Protein AF-A0A7S7ZCM8-F1 (afdb_monomer_lite)

Secondary structure (DSSP, 8-state):
---TT--TTHHHHHHHHHHHHHHHHHHHHHHH--SHHHHHHHHHHHHHHHHHHHHHHHHHHHHHT-

Structure (mmCIF, N/CA/C/O backbone):
data_AF-A0A7S7ZCM8-F1
#
_entry.id   AF-A0A7S7ZCM8-F1
#
loop_
_atom_site.group_PDB
_atom_site.id
_atom_site.type_symbol
_atom_site.label_atom_id
_atom_site.label_alt_id
_atom_site.label_comp_id
_atom_site.label_asym_id
_atom_site.label_entity_id
_atom_site.label_seq_id
_atom_site.pdbx_PDB_ins_code
_atom_site.Cartn_x
_atom_site.Cartn_y
_atom_site.Cartn_z
_atom_site.occupancy
_atom_site.B_iso_or_equiv
_atom_site.auth_seq_id
_atom_site.auth_comp_id
_atom_site.auth_asym_id
_atom_site.auth_atom_id
_atom_site.pdbx_PDB_model_num
ATOM 1 N N . MET A 1 1 ? 26.229 6.998 4.144 1.00 37.44 1 MET A N 1
ATOM 2 C CA . MET A 1 1 ? 26.312 5.785 3.312 1.00 37.44 1 MET A CA 1
ATOM 3 C C . MET A 1 1 ? 25.546 6.113 2.044 1.00 37.44 1 MET A C 1
ATOM 5 O O . MET A 1 1 ? 24.326 6.095 2.066 1.00 37.44 1 MET A O 1
ATOM 9 N N . ALA A 1 2 ? 26.249 6.634 1.037 1.00 43.25 2 ALA A N 1
ATOM 10 C CA . ALA A 1 2 ? 25.666 6.949 -0.261 1.00 43.25 2 ALA A CA 1
ATOM 11 C C . ALA A 1 2 ? 25.795 5.679 -1.099 1.00 43.25 2 ALA A C 1
ATOM 13 O O . ALA A 1 2 ? 26.903 5.169 -1.258 1.00 43.25 2 ALA A O 1
ATOM 14 N N . PHE A 1 3 ? 24.669 5.117 -1.525 1.00 49.06 3 PHE A N 1
ATOM 15 C CA . PHE A 1 3 ? 24.669 4.016 -2.476 1.00 49.06 3 PHE A CA 1
ATOM 16 C 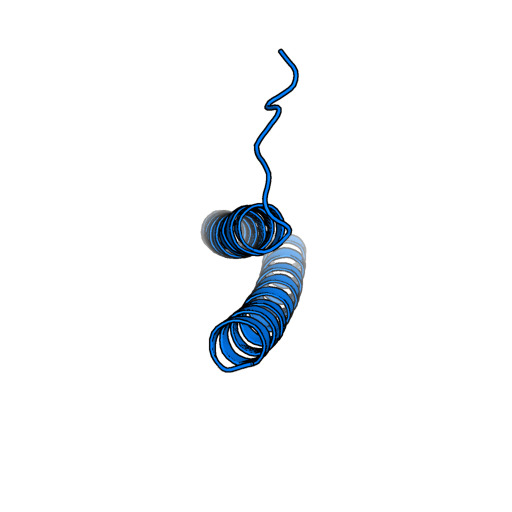C . PHE A 1 3 ? 24.941 4.613 -3.860 1.00 49.06 3 PHE A C 1
ATOM 18 O O . PHE A 1 3 ? 24.031 4.962 -4.606 1.00 49.06 3 PHE A O 1
ATOM 25 N N . ASP A 1 4 ? 26.229 4.799 -4.151 1.00 53.09 4 ASP A N 1
ATOM 26 C CA . ASP A 1 4 ? 26.771 4.946 -5.501 1.00 53.09 4 ASP A CA 1
ATOM 27 C C . ASP A 1 4 ? 26.396 3.686 -6.293 1.00 53.09 4 ASP A C 1
ATOM 29 O O . ASP A 1 4 ? 27.077 2.663 -6.223 1.00 53.09 4 ASP A O 1
ATOM 33 N N . GLY A 1 5 ? 25.250 3.718 -6.971 1.00 50.22 5 GLY A N 1
ATOM 34 C CA . GLY A 1 5 ? 24.768 2.568 -7.733 1.00 50.22 5 GLY A CA 1
ATOM 35 C C . GLY A 1 5 ? 23.275 2.517 -8.017 1.00 50.22 5 GLY A C 1
ATOM 36 O O . GLY A 1 5 ? 22.841 1.523 -8.590 1.00 50.22 5 GLY A O 1
ATOM 37 N N . ASP A 1 6 ? 22.487 3.534 -7.656 1.00 58.50 6 ASP A N 1
ATOM 38 C CA . ASP A 1 6 ? 21.083 3.529 -8.046 1.00 58.50 6 ASP A CA 1
ATOM 39 C C . ASP A 1 6 ? 20.948 3.858 -9.539 1.00 58.50 6 ASP A C 1
ATOM 41 O O . ASP A 1 6 ? 20.988 5.009 -9.984 1.00 58.50 6 ASP A O 1
ATOM 45 N N . THR A 1 7 ? 20.887 2.814 -10.358 1.00 59.97 7 THR A N 1
ATOM 46 C CA . THR A 1 7 ? 20.396 2.971 -11.721 1.00 59.97 7 THR A CA 1
ATOM 47 C C . THR A 1 7 ? 18.964 3.492 -11.643 1.00 59.97 7 THR A C 1
ATOM 49 O O . THR A 1 7 ? 18.202 3.012 -10.821 1.00 59.97 7 THR A O 1
ATOM 52 N N . PRO A 1 8 ? 18.509 4.371 -12.544 1.00 68.12 8 PRO A N 1
ATOM 53 C CA . PRO A 1 8 ? 17.157 4.944 -12.489 1.00 68.12 8 PRO A CA 1
ATOM 54 C C . PRO A 1 8 ? 16.012 3.912 -12.568 1.00 68.12 8 PRO A C 1
ATOM 56 O O . PRO A 1 8 ? 14.846 4.300 -12.564 1.00 68.12 8 PRO A O 1
ATOM 59 N N . MET A 1 9 ? 16.332 2.629 -12.738 1.00 74.38 9 MET A N 1
ATOM 60 C CA . MET A 1 9 ? 15.428 1.493 -12.640 1.00 74.38 9 MET A CA 1
ATOM 61 C C . MET A 1 9 ? 15.260 1.018 -11.186 1.00 74.38 9 MET A C 1
ATOM 63 O O . MET A 1 9 ? 14.125 0.801 -10.778 1.00 74.38 9 MET A O 1
ATOM 67 N N . THR A 1 10 ? 16.334 0.971 -10.389 1.00 84.06 10 THR A N 1
ATOM 68 C CA . THR A 1 10 ? 16.301 0.535 -8.984 1.00 84.06 10 THR A CA 1
ATOM 69 C C . THR A 1 10 ? 15.574 1.538 -8.081 1.00 84.06 10 THR A C 1
ATOM 71 O O . THR A 1 10 ? 14.727 1.111 -7.308 1.00 84.06 10 THR A O 1
ATOM 74 N N . GLU A 1 11 ? 15.713 2.859 -8.269 1.00 87.19 11 GLU A N 1
ATOM 75 C CA . GLU A 1 11 ? 14.890 3.839 -7.523 1.00 87.19 11 GLU A CA 1
ATOM 76 C C . GLU A 1 11 ? 13.392 3.701 -7.835 1.00 87.19 11 GLU A C 1
ATOM 78 O O . GLU A 1 11 ? 12.543 3.934 -6.971 1.00 87.19 11 GLU A O 1
ATOM 83 N N . LEU A 1 12 ? 13.028 3.340 -9.074 1.00 89.44 12 LEU A N 1
ATOM 84 C CA . LEU A 1 12 ? 11.620 3.122 -9.419 1.00 89.44 12 LEU A CA 1
ATOM 85 C C . LEU A 1 12 ? 11.074 1.858 -8.751 1.00 89.44 12 LEU A C 1
ATOM 87 O O . LEU A 1 12 ? 9.936 1.876 -8.280 1.00 89.44 12 LEU A O 1
ATOM 91 N N . GLU A 1 13 ? 11.872 0.792 -8.699 1.00 89.94 13 GLU A N 1
ATOM 92 C CA . GLU A 1 13 ? 11.538 -0.461 -8.017 1.00 89.94 13 GLU A CA 1
ATOM 93 C C . GLU A 1 13 ? 11.432 -0.260 -6.496 1.00 89.94 13 GLU A C 1
ATOM 95 O O . GLU A 1 13 ? 10.414 -0.624 -5.908 1.00 89.94 13 GLU A O 1
ATOM 100 N N . ASP A 1 14 ? 12.383 0.438 -5.874 1.00 93.31 14 ASP A N 1
ATOM 101 C CA . ASP A 1 14 ? 12.351 0.799 -4.449 1.00 93.31 14 ASP A CA 1
ATOM 102 C C . ASP A 1 14 ? 11.114 1.642 -4.108 1.00 93.31 14 ASP A C 1
ATOM 104 O O . ASP A 1 14 ? 10.455 1.480 -3.072 1.00 93.31 14 ASP A O 1
ATOM 108 N N . ARG A 1 15 ? 10.758 2.574 -4.997 1.00 91.69 15 ARG A N 1
ATOM 109 C CA . ARG A 1 15 ? 9.571 3.410 -4.819 1.00 91.69 15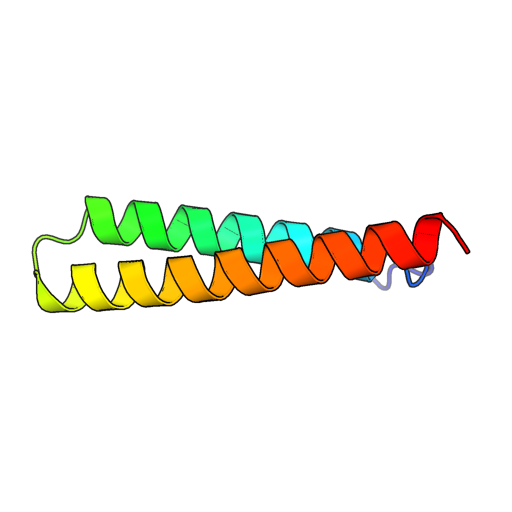 ARG A CA 1
ATOM 110 C C . ARG A 1 15 ? 8.277 2.626 -5.020 1.00 91.69 15 ARG A C 1
ATOM 112 O O . ARG A 1 15 ? 7.298 2.916 -4.329 1.00 91.69 15 ARG A O 1
ATOM 119 N N . LEU A 1 16 ? 8.263 1.648 -5.925 1.00 95.25 16 LEU A N 1
ATOM 120 C CA . LEU A 1 16 ? 7.155 0.709 -6.076 1.00 95.25 16 LEU A CA 1
ATOM 121 C C . LEU A 1 16 ? 6.966 -0.119 -4.799 1.00 95.25 16 LEU A C 1
ATOM 123 O O . LEU A 1 16 ? 5.856 -0.139 -4.267 1.00 95.25 16 LEU A O 1
ATOM 127 N N . GLU A 1 17 ? 8.034 -0.723 -4.271 1.00 95.12 17 GLU A N 1
ATOM 128 C CA . GLU A 1 17 ? 7.993 -1.505 -3.027 1.00 95.12 17 GLU A CA 1
ATOM 129 C C . GLU A 1 17 ? 7.442 -0.665 -1.864 1.00 95.12 17 GLU A C 1
ATOM 131 O O . GLU A 1 17 ? 6.598 -1.115 -1.081 1.00 95.12 17 GLU A O 1
ATOM 136 N N . ARG A 1 18 ? 7.836 0.613 -1.794 1.00 95.88 18 ARG A N 1
ATOM 137 C CA . ARG A 1 18 ? 7.297 1.551 -0.804 1.00 95.88 18 ARG A CA 1
ATOM 138 C C . ARG A 1 18 ? 5.788 1.756 -0.952 1.00 95.88 18 ARG A C 1
ATOM 140 O O . ARG A 1 18 ? 5.085 1.769 0.056 1.00 95.88 18 ARG A O 1
ATOM 147 N N . PHE A 1 19 ? 5.266 1.923 -2.169 1.00 96.31 19 PHE A N 1
ATOM 148 C CA . PHE A 1 19 ? 3.819 2.068 -2.380 1.00 96.31 19 PHE A CA 1
ATOM 149 C C . PHE A 1 19 ? 3.045 0.789 -2.053 1.00 96.31 19 PHE A C 1
ATOM 151 O O . PHE A 1 19 ? 1.958 0.862 -1.476 1.00 96.31 19 PHE A O 1
ATOM 158 N N . GLU A 1 20 ? 3.601 -0.378 -2.373 1.00 96.31 20 GLU A N 1
ATOM 159 C CA . GLU A 1 20 ? 3.012 -1.671 -2.014 1.00 96.31 20 GLU A CA 1
ATOM 160 C C . GLU A 1 20 ? 2.954 -1.851 -0.492 1.00 96.31 20 GLU A C 1
ATOM 162 O O . GLU A 1 20 ? 1.904 -2.204 0.052 1.00 96.31 20 GLU A O 1
ATOM 167 N N . THR A 1 21 ? 4.038 -1.505 0.205 1.00 97.38 21 THR A N 1
ATOM 168 C CA . THR A 1 21 ? 4.112 -1.530 1.671 1.00 97.38 21 THR A CA 1
ATOM 169 C C . THR A 1 21 ? 3.086 -0.584 2.294 1.00 97.38 21 THR A C 1
ATOM 171 O O . THR A 1 21 ? 2.285 -1.007 3.126 1.00 97.38 21 THR A O 1
ATOM 174 N N . LEU A 1 22 ? 3.024 0.672 1.837 1.00 96.88 22 LEU A N 1
ATOM 175 C CA . LEU A 1 22 ? 2.046 1.656 2.319 1.00 96.88 22 LEU A CA 1
ATOM 176 C C . LEU A 1 22 ? 0.599 1.211 2.072 1.00 96.88 22 LEU A C 1
ATOM 178 O O . LEU A 1 22 ? -0.273 1.449 2.909 1.00 96.88 22 LEU A O 1
ATOM 182 N N . THR A 1 23 ? 0.335 0.536 0.950 1.00 97.69 23 THR A N 1
ATOM 183 C CA . THR A 1 23 ? -0.979 -0.055 0.662 1.00 97.69 23 THR A CA 1
ATOM 184 C C . THR A 1 23 ? -1.329 -1.118 1.705 1.00 97.69 23 THR A C 1
ATOM 186 O O . THR A 1 23 ? -2.402 -1.054 2.309 1.00 97.69 23 THR A O 1
ATOM 189 N N . ALA A 1 24 ? -0.416 -2.059 1.967 1.00 97.19 24 ALA A N 1
ATOM 190 C CA . ALA A 1 24 ? -0.621 -3.130 2.942 1.00 97.19 24 ALA A CA 1
ATOM 191 C C . ALA A 1 24 ? -0.797 -2.594 4.374 1.00 97.19 24 ALA A C 1
ATOM 193 O O . ALA A 1 24 ? -1.669 -3.061 5.112 1.00 97.19 24 ALA A O 1
ATOM 194 N N . GLU A 1 25 ? -0.023 -1.576 4.755 1.00 97.56 25 GLU A N 1
ATOM 195 C CA . GLU A 1 25 ? -0.164 -0.888 6.040 1.00 97.56 25 GLU A CA 1
ATOM 196 C C . GLU A 1 25 ? -1.531 -0.209 6.168 1.00 97.56 25 GLU A C 1
ATOM 198 O O . GLU A 1 25 ? -2.216 -0.388 7.176 1.00 97.56 25 GLU A O 1
ATOM 203 N N . CYS A 1 26 ? -1.979 0.514 5.136 1.00 97.69 26 CYS A N 1
ATOM 204 C CA . CYS A 1 26 ? -3.297 1.149 5.129 1.00 97.69 26 CYS A CA 1
ATOM 205 C C . CYS A 1 26 ? -4.427 0.119 5.268 1.00 97.69 26 CYS A C 1
ATOM 207 O O . CYS A 1 26 ? -5.355 0.318 6.055 1.00 97.69 26 CYS A O 1
ATOM 209 N N . GLU A 1 27 ? -4.340 -1.011 4.563 1.00 96.12 27 GLU A N 1
ATOM 210 C CA . GLU A 1 27 ? -5.313 -2.101 4.681 1.00 96.12 27 GLU A CA 1
ATOM 211 C C . GLU A 1 27 ? -5.317 -2.733 6.079 1.00 96.12 27 GLU A C 1
ATOM 213 O O . GLU A 1 27 ? -6.385 -3.051 6.613 1.00 96.12 27 GLU A O 1
ATOM 218 N N . LEU A 1 28 ? -4.146 -2.905 6.698 1.00 97.62 28 LEU A N 1
ATOM 219 C CA . LEU A 1 28 ? -4.033 -3.412 8.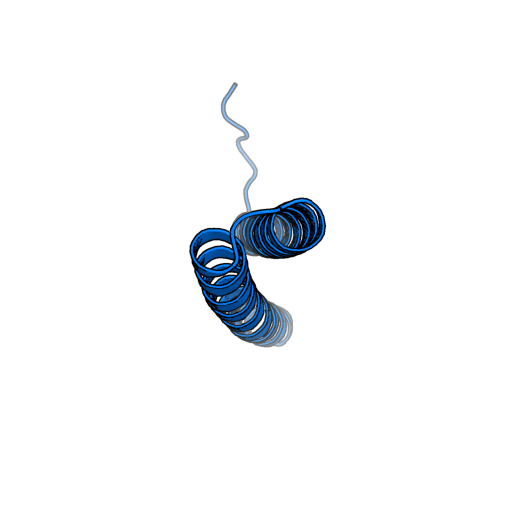063 1.00 97.62 28 LEU A CA 1
ATOM 220 C C . LEU A 1 28 ? -4.655 -2.437 9.068 1.00 97.62 28 LEU A C 1
ATOM 222 O O . LEU A 1 28 ? -5.460 -2.849 9.905 1.00 97.62 28 LEU A O 1
ATOM 226 N N . ILE A 1 29 ? -4.344 -1.145 8.959 1.00 96.56 29 ILE A N 1
ATOM 227 C CA . ILE A 1 29 ? -4.911 -0.122 9.841 1.00 96.56 29 ILE A CA 1
ATOM 228 C C . ILE A 1 29 ? -6.431 -0.058 9.669 1.00 96.56 29 ILE A C 1
ATOM 230 O O . ILE A 1 29 ? -7.154 -0.037 10.663 1.00 96.56 29 ILE A O 1
ATOM 234 N N . ALA A 1 30 ? -6.945 -0.107 8.437 1.00 95.94 30 ALA A N 1
ATOM 235 C CA . ALA A 1 30 ? -8.383 -0.134 8.179 1.00 95.94 30 ALA A CA 1
ATOM 236 C C . ALA A 1 30 ? -9.074 -1.356 8.814 1.00 95.94 30 ALA A C 1
ATOM 238 O O . ALA A 1 30 ? -10.180 -1.233 9.350 1.00 95.94 30 ALA A O 1
ATOM 239 N N . LYS A 1 31 ? -8.431 -2.532 8.798 1.00 95.69 31 LYS A N 1
ATOM 240 C CA . LYS A 1 31 ? -8.945 -3.742 9.464 1.00 95.69 31 LYS A CA 1
ATOM 241 C C . LYS A 1 31 ? -8.997 -3.568 10.982 1.00 95.69 31 LYS A C 1
ATOM 243 O O . LYS A 1 31 ? -10.017 -3.897 11.585 1.00 95.69 31 LYS A O 1
ATOM 248 N N . LEU A 1 32 ? -7.940 -3.012 11.57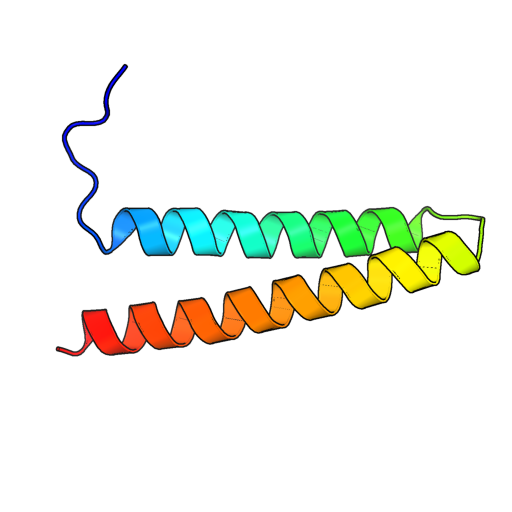5 1.00 97.19 32 LEU A N 1
ATOM 249 C CA . LEU A 1 32 ? -7.804 -2.825 13.024 1.00 97.19 32 LEU A CA 1
ATOM 250 C C . LEU A 1 32 ? -8.588 -1.622 13.573 1.00 97.19 32 LEU A C 1
ATOM 252 O O . LEU A 1 32 ? -8.862 -1.563 14.771 1.00 97.19 32 LEU A O 1
ATOM 256 N N . ALA A 1 33 ? -8.959 -0.664 12.723 1.00 96.12 33 ALA A N 1
ATOM 257 C CA . ALA A 1 33 ? -9.700 0.519 13.130 1.00 96.12 33 ALA A CA 1
ATOM 258 C C . ALA A 1 33 ? -11.098 0.154 13.657 1.00 96.12 33 ALA A C 1
ATOM 260 O O . ALA A 1 33 ? -11.918 -0.444 12.957 1.00 96.12 33 ALA A O 1
ATOM 261 N N . THR A 1 34 ? -11.378 0.564 14.894 1.00 94.88 34 THR A N 1
ATOM 262 C CA . THR A 1 34 ? -12.709 0.487 15.518 1.00 94.88 34 THR A CA 1
ATOM 263 C C . THR A 1 34 ? -13.596 1.677 15.143 1.00 94.88 34 THR A C 1
ATOM 265 O O . THR A 1 34 ? -14.818 1.564 15.154 1.00 94.88 34 THR A O 1
ATOM 268 N N . ASP A 1 35 ? -12.982 2.802 14.776 1.00 96.50 35 ASP A N 1
ATOM 269 C CA . ASP A 1 35 ? -13.646 4.005 14.279 1.00 96.50 35 ASP A CA 1
ATOM 270 C C . ASP A 1 35 ? -13.905 3.885 12.767 1.00 96.50 35 ASP A C 1
ATOM 272 O O . ASP A 1 35 ? -12.977 3.675 11.976 1.00 96.50 35 ASP A O 1
ATOM 276 N N . SER A 1 36 ? -15.171 4.014 12.362 1.00 92.44 36 SER A N 1
ATOM 277 C CA . SER A 1 36 ? -15.593 3.869 10.965 1.00 92.44 36 SER A CA 1
ATOM 278 C C . SER A 1 36 ? -15.054 4.970 10.050 1.00 92.44 36 SER A C 1
ATOM 280 O O . SER A 1 36 ? -14.715 4.680 8.905 1.00 92.44 36 SER A O 1
ATOM 282 N N . THR A 1 37 ? -14.904 6.199 10.549 1.00 95.25 37 THR A N 1
ATOM 283 C CA . THR A 1 37 ? -14.349 7.322 9.781 1.00 95.25 37 THR A CA 1
ATOM 284 C C . THR A 1 37 ? -12.869 7.088 9.503 1.00 95.25 37 THR A C 1
ATOM 286 O O . THR A 1 37 ? -12.418 7.210 8.365 1.00 95.25 37 THR A O 1
ATOM 289 N N . LYS A 1 38 ? -12.101 6.684 10.524 1.00 92.44 38 LYS A N 1
ATOM 290 C CA . LYS A 1 38 ? -10.684 6.331 10.351 1.00 92.44 38 LYS A CA 1
ATOM 291 C C . LYS A 1 38 ? -10.530 5.169 9.379 1.00 92.44 38 LYS A C 1
ATOM 293 O O . LYS A 1 38 ? -9.698 5.250 8.480 1.00 92.44 38 LYS A O 1
ATOM 298 N N . ARG A 1 39 ? -11.351 4.121 9.516 1.00 96.56 39 ARG A N 1
ATOM 299 C CA . ARG A 1 39 ? -11.358 2.989 8.579 1.00 96.56 39 ARG A CA 1
ATOM 300 C C . ARG A 1 39 ? -11.540 3.462 7.137 1.00 96.56 39 ARG A C 1
ATOM 302 O O . ARG A 1 39 ? -10.762 3.063 6.278 1.00 96.56 39 ARG A O 1
ATOM 309 N N . GLU A 1 40 ? -12.528 4.312 6.872 1.00 96.75 40 GLU A N 1
ATOM 310 C CA . GLU A 1 40 ? -12.804 4.804 5.519 1.00 96.75 40 GLU A CA 1
ATOM 311 C C . GLU A 1 40 ? -11.645 5.632 4.944 1.00 96.75 40 GLU A C 1
ATOM 313 O O . GLU A 1 40 ? -11.292 5.467 3.775 1.00 96.75 40 GLU A O 1
ATOM 318 N N . VAL A 1 41 ? -11.003 6.471 5.764 1.00 97.06 41 VAL A N 1
ATOM 319 C CA . VAL A 1 41 ? -9.820 7.244 5.352 1.00 97.06 41 VAL A CA 1
ATOM 320 C C . VAL A 1 41 ? -8.680 6.322 4.922 1.00 97.06 41 VAL A C 1
ATOM 322 O O . VAL A 1 41 ? -8.136 6.504 3.835 1.00 97.06 41 VAL A O 1
ATOM 325 N N . TYR A 1 42 ? -8.345 5.310 5.727 1.00 97.31 42 TYR A N 1
ATOM 326 C CA . TYR A 1 42 ? -7.265 4.380 5.388 1.00 97.31 42 TYR A CA 1
ATOM 327 C C . TYR A 1 42 ? -7.599 3.495 4.182 1.00 97.31 42 TYR A C 1
ATOM 329 O O . TYR A 1 42 ? -6.707 3.196 3.396 1.00 97.31 42 TYR A O 1
ATOM 337 N N . LEU A 1 43 ? -8.870 3.136 3.972 1.00 96.81 43 LEU A N 1
ATOM 338 C CA . LEU A 1 43 ? -9.286 2.431 2.754 1.00 96.81 43 LEU A CA 1
ATOM 339 C C . LEU A 1 43 ? -9.075 3.288 1.502 1.00 96.81 43 LEU A C 1
ATOM 341 O O . LEU A 1 43 ? -8.503 2.813 0.524 1.00 96.81 43 LEU A O 1
ATOM 345 N N . ARG A 1 44 ? -9.492 4.560 1.536 1.00 97.56 44 ARG A N 1
ATOM 346 C CA . ARG A 1 44 ? -9.283 5.490 0.414 1.00 97.56 44 ARG A CA 1
ATOM 347 C C . ARG A 1 44 ? -7.802 5.734 0.150 1.00 97.56 44 ARG A C 1
ATOM 349 O O . ARG A 1 44 ? -7.388 5.763 -1.004 1.00 97.56 44 ARG A O 1
ATOM 356 N N . LEU A 1 45 ? -7.012 5.886 1.208 1.00 97.19 45 LEU A N 1
ATOM 357 C CA . LEU A 1 45 ? -5.574 6.102 1.097 1.00 97.19 45 LEU A CA 1
ATOM 358 C C . LEU A 1 45 ? -4.854 4.869 0.526 1.00 97.19 45 LEU A C 1
ATOM 360 O O . LEU A 1 45 ? -4.021 5.003 -0.367 1.00 97.19 45 LEU A O 1
ATOM 364 N N . GLY A 1 46 ? -5.221 3.666 0.978 1.00 97.38 46 GLY A N 1
ATOM 365 C CA . GLY A 1 46 ? -4.704 2.415 0.424 1.00 97.38 46 GLY A CA 1
ATOM 366 C C . GLY A 1 46 ? -5.027 2.260 -1.063 1.00 97.38 46 GLY A C 1
ATOM 367 O O . GLY A 1 46 ? -4.161 1.862 -1.837 1.00 97.38 46 GLY A O 1
ATOM 368 N N . GLU A 1 47 ? -6.230 2.651 -1.492 1.00 97.50 47 GLU A N 1
ATOM 369 C CA . GLU A 1 47 ? -6.594 2.639 -2.914 1.00 97.50 47 GLU A CA 1
ATOM 370 C C . GLU A 1 47 ? -5.706 3.574 -3.747 1.00 97.50 47 GLU A C 1
ATOM 372 O O . GLU A 1 47 ? -5.223 3.189 -4.811 1.00 97.50 47 GLU A O 1
ATOM 377 N N . GLN A 1 48 ? -5.427 4.780 -3.244 1.00 97.62 48 GLN A N 1
ATOM 378 C CA . GLN A 1 48 ? -4.542 5.731 -3.921 1.00 97.62 48 GLN A CA 1
ATOM 379 C C . GLN A 1 48 ? -3.119 5.182 -4.065 1.00 97.62 48 GLN A C 1
ATOM 381 O O . GLN A 1 48 ? -2.531 5.273 -5.144 1.00 97.62 48 GLN A O 1
ATOM 386 N N . TYR A 1 49 ? -2.565 4.571 -3.012 1.00 97.00 49 TYR A N 1
ATOM 387 C CA . TYR A 1 49 ? -1.248 3.936 -3.096 1.00 97.00 49 TYR A CA 1
ATOM 388 C C . TYR A 1 49 ? -1.236 2.744 -4.052 1.00 97.00 49 TYR A C 1
ATOM 390 O O . TYR A 1 49 ? -0.266 2.572 -4.793 1.00 97.00 49 TYR A O 1
ATOM 398 N N . ARG A 1 50 ? -2.328 1.975 -4.119 1.00 95.50 50 ARG A N 1
ATOM 399 C CA . ARG A 1 50 ? -2.463 0.879 -5.081 1.00 95.50 50 ARG A CA 1
ATOM 400 C C . ARG A 1 50 ? -2.451 1.385 -6.521 1.00 95.50 50 ARG A C 1
ATOM 402 O O . ARG A 1 50 ? -1.762 0.794 -7.350 1.00 95.50 50 ARG A O 1
ATOM 409 N N . GLN A 1 51 ? -3.165 2.472 -6.820 1.00 97.31 51 GLN A N 1
ATOM 410 C CA . GLN A 1 51 ? -3.125 3.092 -8.149 1.00 97.31 51 GLN A CA 1
ATOM 411 C C . GLN A 1 51 ? -1.713 3.575 -8.494 1.00 97.31 51 GLN A C 1
ATOM 413 O O . GLN A 1 51 ? -1.198 3.224 -9.552 1.00 97.31 51 GLN A O 1
ATOM 418 N N . LEU A 1 52 ? -1.040 4.268 -7.570 1.00 95.94 52 LEU A N 1
ATOM 419 C CA . LEU A 1 52 ? 0.343 4.711 -7.774 1.00 95.94 52 LEU A CA 1
ATOM 420 C C . LEU A 1 52 ? 1.308 3.542 -8.019 1.00 95.94 52 LEU A C 1
ATOM 422 O 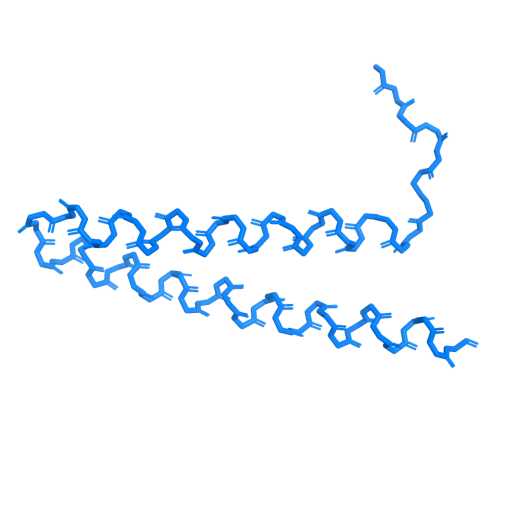O . LEU A 1 52 ? 2.197 3.652 -8.860 1.00 95.94 52 LEU A O 1
ATOM 426 N N . ALA A 1 53 ? 1.130 2.412 -7.329 1.00 95.81 53 ALA A N 1
ATOM 427 C CA . ALA A 1 53 ? 1.919 1.205 -7.564 1.00 95.81 53 ALA A CA 1
ATOM 428 C C . ALA A 1 53 ? 1.657 0.607 -8.959 1.00 95.81 53 ALA A C 1
ATOM 430 O O . ALA A 1 53 ? 2.589 0.173 -9.632 1.00 95.81 53 ALA A O 1
ATOM 431 N N . VAL A 1 54 ? 0.404 0.593 -9.424 1.00 96.38 54 VAL A N 1
ATOM 432 C CA . VAL A 1 54 ? 0.063 0.133 -10.782 1.00 96.38 54 VAL A CA 1
ATOM 433 C C . VAL A 1 54 ? 0.713 1.023 -11.839 1.00 96.38 54 VAL A C 1
ATOM 435 O O . VAL A 1 54 ? 1.379 0.500 -12.733 1.00 96.38 54 VAL A O 1
ATOM 438 N N . ASP A 1 55 ? 0.585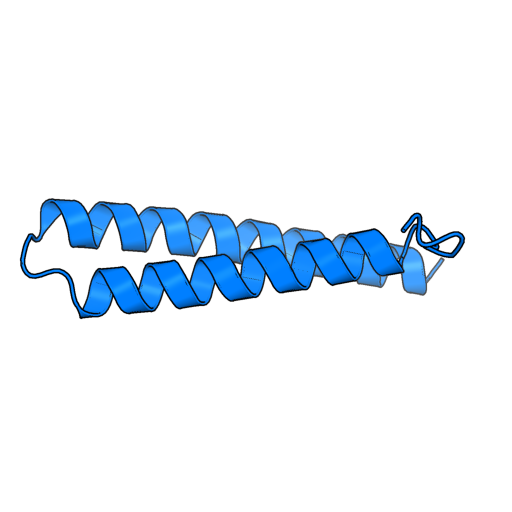 2.341 -11.706 1.00 95.00 55 ASP A N 1
ATOM 439 C CA . ASP A 1 55 ? 1.185 3.301 -12.634 1.00 95.00 55 ASP A CA 1
ATOM 440 C C . ASP A 1 55 ? 2.715 3.160 -12.649 1.00 95.00 55 ASP A C 1
ATOM 442 O O . ASP A 1 55 ? 3.342 3.129 -13.710 1.00 95.00 55 ASP A O 1
ATOM 446 N N . MET A 1 56 ? 3.331 2.981 -11.475 1.00 93.69 56 MET A N 1
ATOM 447 C CA . MET A 1 56 ? 4.776 2.777 -11.364 1.00 93.69 56 MET A CA 1
ATOM 448 C C . MET A 1 56 ? 5.229 1.484 -12.052 1.00 93.69 56 MET A C 1
ATOM 450 O O . MET A 1 56 ? 6.206 1.504 -12.802 1.00 93.69 56 MET A O 1
ATOM 454 N N . ARG A 1 57 ? 4.496 0.373 -11.883 1.00 93.25 57 ARG A N 1
ATOM 455 C CA . ARG A 1 57 ? 4.785 -0.884 -12.601 1.00 93.25 57 ARG A CA 1
ATOM 456 C C . ARG A 1 57 ? 4.729 -0.700 -14.116 1.00 93.25 57 ARG A C 1
ATOM 458 O O . ARG A 1 57 ? 5.567 -1.257 -14.820 1.00 93.25 57 ARG A O 1
ATOM 465 N N . GLN A 1 58 ? 3.785 0.092 -14.624 1.00 94.44 58 GLN A N 1
ATOM 466 C CA . GLN A 1 58 ? 3.696 0.391 -16.057 1.00 94.44 58 GLN A CA 1
ATOM 467 C C . GLN A 1 58 ? 4.901 1.199 -16.552 1.00 94.44 58 GLN A C 1
ATOM 469 O O . GLN A 1 58 ? 5.439 0.906 -17.622 1.00 94.44 58 GLN A O 1
ATOM 474 N N . VAL A 1 59 ? 5.364 2.181 -15.771 1.00 92.00 59 VAL A N 1
ATOM 475 C CA . VAL A 1 59 ? 6.567 2.965 -16.096 1.00 92.00 59 VAL A CA 1
ATOM 476 C C . VAL A 1 59 ? 7.813 2.081 -16.109 1.00 92.00 59 VAL A C 1
ATOM 478 O O . VAL A 1 59 ? 8.586 2.148 -17.065 1.00 92.00 59 VAL A O 1
ATOM 481 N N . ILE A 1 60 ? 7.991 1.228 -15.094 1.00 90.81 60 ILE A N 1
ATOM 482 C CA . ILE A 1 60 ? 9.110 0.276 -15.018 1.00 90.81 60 ILE A CA 1
ATOM 483 C C . ILE A 1 60 ? 9.085 -0.667 -16.224 1.00 90.81 60 ILE A C 1
ATOM 485 O O . ILE A 1 60 ? 10.093 -0.798 -16.913 1.00 90.81 60 ILE A O 1
ATOM 489 N N . ALA A 1 61 ? 7.928 -1.257 -16.541 1.00 91.31 61 ALA A N 1
ATOM 490 C CA . ALA A 1 61 ? 7.781 -2.156 -17.685 1.00 91.31 61 ALA A CA 1
ATOM 491 C C . ALA A 1 61 ? 8.089 -1.460 -19.020 1.00 91.31 61 ALA A C 1
ATOM 493 O O . ALA A 1 61 ? 8.766 -2.029 -19.873 1.00 91.31 61 ALA A O 1
ATOM 494 N N . THR A 1 62 ? 7.640 -0.213 -19.187 1.00 91.75 62 THR A N 1
ATOM 495 C CA . THR A 1 62 ? 7.924 0.584 -20.391 1.00 91.75 62 THR A CA 1
ATOM 496 C C . THR A 1 62 ? 9.417 0.876 -20.524 1.00 91.75 62 THR A C 1
ATOM 498 O O . THR A 1 62 ? 9.961 0.776 -21.619 1.00 91.75 62 THR A O 1
ATOM 501 N N . ARG A 1 63 ? 10.095 1.207 -19.417 1.00 84.94 63 ARG A N 1
ATOM 502 C CA . ARG A 1 63 ? 11.544 1.458 -19.398 1.00 84.94 63 ARG A CA 1
ATOM 503 C C . ARG A 1 63 ? 12.376 0.200 -19.625 1.00 84.94 63 ARG A C 1
ATOM 505 O O . ARG A 1 63 ? 13.408 0.295 -20.265 1.00 84.94 63 ARG A O 1
ATOM 512 N N . ALA A 1 64 ? 11.937 -0.951 -19.121 1.00 81.19 64 ALA A N 1
ATOM 513 C CA . ALA A 1 64 ? 12.625 -2.224 -19.324 1.00 81.19 64 ALA A CA 1
ATOM 514 C C . ALA A 1 64 ? 12.502 -2.752 -20.767 1.00 81.19 64 ALA A C 1
ATOM 516 O O . ALA A 1 64 ? 13.318 -3.565 -21.195 1.00 81.19 64 ALA A O 1
ATOM 517 N N . ALA A 1 65 ? 11.472 -2.322 -21.504 1.00 75.94 65 ALA A N 1
ATOM 518 C CA . ALA A 1 65 ? 11.227 -2.717 -22.890 1.00 75.94 65 ALA A CA 1
ATOM 519 C C . ALA A 1 65 ? 11.855 -1.773 -23.938 1.00 75.94 65 ALA A C 1
ATOM 521 O O . ALA A 1 65 ? 11.764 -2.071 -25.131 1.00 75.94 65 ALA A O 1
ATOM 522 N N . ALA A 1 66 ? 12.431 -0.643 -23.510 1.00 64.25 66 ALA A N 1
ATOM 523 C CA . ALA A 1 66 ? 13.064 0.372 -24.357 1.00 64.25 66 ALA A CA 1
ATOM 524 C C . ALA A 1 66 ? 14.586 0.187 -24.411 1.00 64.25 66 ALA A C 1
ATOM 526 O O . ALA A 1 66 ? 15.151 0.402 -25.507 1.00 64.25 66 ALA A O 1
#

Foldseek 3Di:
DDPPDDDVLNVLVVVLVVLVVLLVVLCVCLVVDPDPVSNVVSPVVSVVSVVVSVVSVVVSVVVVVD

pLDDT: mean 88.45, std 14.97, range [37.44, 97.69]

Radius of gyration: 15.08 Å; chains: 1; bounding box: 42×11×40 Å

Sequence (66 aa):
MAFDGDTPMTELEDRLERFETLTAECELIAKLATDSTKREVYLRLGEQYRQLAVDMRQVIATRAAA